Protein AF-X5P6C4-F1 (afdb_monomer)

Secondary structure (DSSP, 8-state):
----PPPHHHHHHHHHHHHHHHHTT--H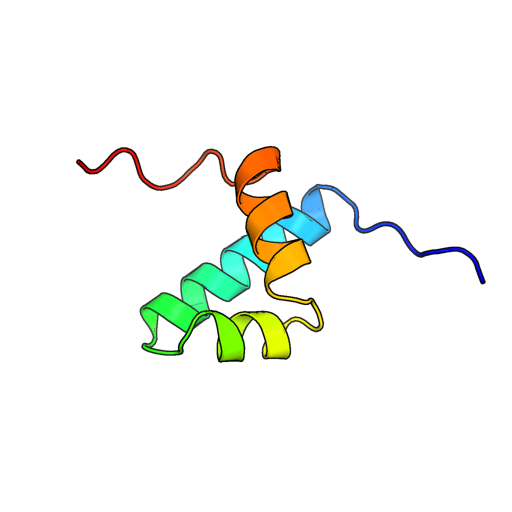HHHHHHTT--HHHHHHHHHHH-TTS----

Radius of gyration: 11.69 Å; Cα contacts (8 Å, |Δi|>4): 35; chains: 1; bounding box: 22×18×42 Å

Sequence (57 aa):
MARKRHTAEEIVAKLRQVDVLTSQGRTVAEAVRSIGVTEVTYYRWRQEYGGLKGTTR

Solvent-accessible surface area (backbone atoms only — not comparable to full-atom values): 3578 Å² total; per-residue (Å²): 128,83,76,81,72,75,49,73,65,56,49,49,53,51,52,52,50,33,54,54,36,37,75,72,70,41,52,67,69,60,29,30,52,73,73,75,49,48,65,70,56,50,55,51,45,42,73,78,68,37,90,83,74,76,98,71,130

Structure (mmCIF, N/CA/C/O backbone):
data_AF-X5P6C4-F1
#
_entry.id   AF-X5P6C4-F1
#
loop_
_atom_site.group_PDB
_atom_site.id
_atom_site.type_symbol
_atom_site.label_atom_id
_atom_site.label_alt_id
_atom_site.label_comp_id
_atom_site.label_asym_id
_atom_site.label_entity_id
_atom_site.label_seq_id
_atom_site.pdbx_PDB_ins_code
_atom_site.Cartn_x
_atom_site.Cartn_y
_atom_site.Cartn_z
_atom_site.occupancy
_atom_site.B_iso_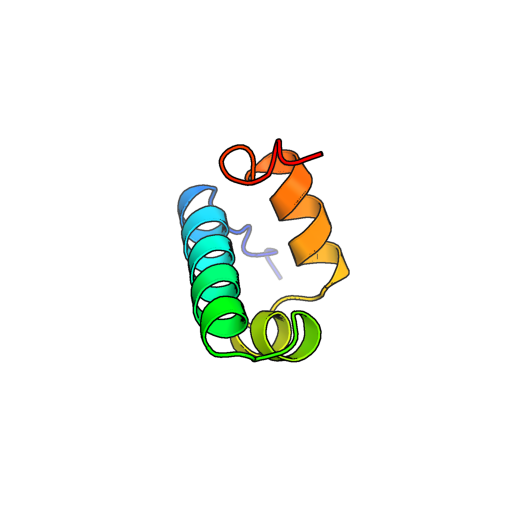or_equiv
_atom_site.auth_seq_id
_atom_site.auth_comp_id
_atom_site.auth_asym_id
_atom_site.auth_atom_id
_atom_site.pdbx_PDB_model_num
ATOM 1 N N . MET A 1 1 ? 1.510 -12.417 -23.172 1.00 41.03 1 MET A N 1
ATOM 2 C CA . MET A 1 1 ? 1.138 -11.180 -22.450 1.00 41.03 1 MET A CA 1
ATOM 3 C C . MET A 1 1 ? 2.341 -10.729 -21.636 1.00 41.03 1 MET A C 1
ATOM 5 O O . MET A 1 1 ? 2.689 -11.412 -20.678 1.00 41.03 1 MET A O 1
ATOM 9 N N . ALA A 1 2 ? 3.035 -9.663 -22.042 1.00 49.00 2 ALA A N 1
ATOM 10 C CA . ALA A 1 2 ? 4.143 -9.131 -21.252 1.00 49.00 2 ALA A CA 1
ATOM 11 C C . ALA A 1 2 ? 3.594 -8.717 -19.881 1.00 49.00 2 ALA A C 1
ATOM 13 O O . ALA A 1 2 ? 2.714 -7.861 -19.796 1.00 49.00 2 ALA A O 1
ATOM 14 N N . ARG A 1 3 ? 4.054 -9.375 -18.813 1.00 56.91 3 ARG A N 1
ATOM 15 C CA . ARG A 1 3 ? 3.736 -8.981 -17.438 1.00 56.91 3 ARG A CA 1
ATOM 16 C C . ARG A 1 3 ? 4.300 -7.568 -17.285 1.00 56.91 3 ARG A C 1
ATOM 18 O O . ARG A 1 3 ? 5.514 -7.428 -17.165 1.00 56.91 3 ARG A O 1
ATOM 25 N N . LYS A 1 4 ? 3.455 -6.533 -17.379 1.00 64.62 4 LYS A N 1
ATOM 26 C CA . LYS A 1 4 ? 3.864 -5.156 -17.080 1.00 64.62 4 LYS A CA 1
ATOM 27 C C . LYS A 1 4 ? 4.391 -5.177 -15.648 1.00 64.62 4 LYS A C 1
ATOM 29 O O . LYS A 1 4 ? 3.623 -5.365 -14.707 1.00 64.62 4 LYS A O 1
ATOM 34 N N . ARG A 1 5 ? 5.716 -5.137 -15.505 1.00 78.38 5 ARG A N 1
ATOM 35 C CA . ARG A 1 5 ? 6.369 -5.023 -14.205 1.00 78.38 5 ARG A CA 1
ATOM 36 C C . ARG A 1 5 ? 6.078 -3.622 -13.698 1.00 78.38 5 ARG A C 1
ATOM 38 O O . ARG A 1 5 ? 6.237 -2.669 -14.452 1.00 78.38 5 ARG A O 1
ATOM 45 N N . HIS A 1 6 ? 5.647 -3.529 -12.448 1.00 87.06 6 HIS A N 1
ATOM 46 C CA . HIS A 1 6 ? 5.581 -2.241 -11.783 1.00 87.06 6 HIS A CA 1
ATOM 47 C C . HIS A 1 6 ? 6.997 -1.711 -11.589 1.00 87.06 6 HIS A C 1
ATOM 49 O O . HIS A 1 6 ? 7.881 -2.477 -11.194 1.00 87.06 6 HIS A O 1
ATOM 55 N N . THR A 1 7 ? 7.219 -0.435 -11.899 1.00 91.94 7 THR A N 1
ATOM 56 C CA . THR A 1 7 ? 8.501 0.206 -11.583 1.00 91.94 7 THR A CA 1
ATOM 57 C C . THR A 1 7 ? 8.602 0.440 -10.077 1.00 91.94 7 THR A C 1
ATOM 59 O O . THR A 1 7 ? 7.591 0.423 -9.369 1.00 91.94 7 THR A O 1
ATOM 62 N N . ALA A 1 8 ? 9.813 0.664 -9.567 1.00 89.69 8 ALA A N 1
ATOM 63 C CA . ALA A 1 8 ? 10.005 0.958 -8.148 1.00 89.69 8 ALA A CA 1
ATOM 64 C C . ALA A 1 8 ? 9.198 2.199 -7.718 1.00 89.69 8 ALA A C 1
ATOM 66 O O . ALA A 1 8 ? 8.592 2.207 -6.648 1.00 89.69 8 ALA A O 1
ATOM 67 N N . GLU A 1 9 ? 9.113 3.214 -8.581 1.00 90.69 9 GLU A N 1
ATOM 68 C CA . GLU A 1 9 ? 8.337 4.433 -8.348 1.00 90.69 9 GLU A CA 1
ATOM 69 C C . GLU A 1 9 ? 6.836 4.144 -8.256 1.00 90.69 9 GLU A C 1
ATOM 71 O O . GLU A 1 9 ? 6.176 4.621 -7.330 1.00 90.69 9 GLU A O 1
ATOM 76 N N . GLU A 1 10 ? 6.292 3.326 -9.165 1.00 93.56 10 GLU A N 1
ATOM 77 C CA . GLU A 1 10 ? 4.885 2.910 -9.114 1.00 93.56 10 GLU A CA 1
ATOM 78 C C . GLU A 1 10 ? 4.575 2.121 -7.838 1.00 93.56 10 GLU A C 1
ATOM 80 O O . GLU A 1 10 ? 3.526 2.322 -7.222 1.00 93.56 10 GLU A O 1
ATOM 85 N N . ILE A 1 11 ? 5.486 1.235 -7.424 1.00 93.56 11 ILE A N 1
ATOM 86 C CA . ILE A 1 11 ? 5.343 0.447 -6.196 1.00 93.56 11 ILE A CA 1
ATOM 87 C C . ILE A 1 11 ? 5.309 1.373 -4.980 1.00 93.56 11 ILE A C 1
ATOM 89 O O . ILE A 1 11 ? 4.385 1.286 -4.171 1.00 93.56 11 ILE A O 1
ATOM 93 N N . VAL A 1 12 ? 6.261 2.301 -4.866 1.00 92.62 12 VAL A N 1
ATOM 94 C CA . VAL A 1 12 ? 6.319 3.259 -3.753 1.00 92.62 12 VAL A CA 1
ATOM 95 C C . VAL A 1 12 ? 5.083 4.162 -3.732 1.00 92.62 12 VAL A C 1
ATOM 97 O O . VAL A 1 12 ? 4.521 4.396 -2.660 1.00 92.62 12 VAL A O 1
ATOM 100 N N . ALA A 1 13 ? 4.612 4.635 -4.889 1.00 94.50 13 ALA A N 1
ATOM 101 C CA . ALA A 1 13 ? 3.389 5.433 -4.980 1.00 94.50 13 ALA A CA 1
ATOM 102 C C . ALA A 1 13 ? 2.160 4.650 -4.487 1.00 94.50 13 ALA A C 1
ATOM 104 O O . ALA A 1 13 ? 1.389 5.154 -3.667 1.00 94.50 13 ALA A O 1
ATOM 105 N N . LYS A 1 14 ? 2.020 3.388 -4.908 1.00 95.00 14 LYS A N 1
ATOM 106 C CA . LYS A 1 14 ? 0.947 2.492 -4.456 1.00 95.00 14 LYS A CA 1
ATOM 107 C C . LYS A 1 14 ? 1.019 2.193 -2.958 1.00 95.00 14 LYS A C 1
ATOM 109 O O . LYS A 1 14 ? -0.008 2.226 -2.286 1.00 95.00 14 LYS A O 1
ATOM 114 N N . LEU A 1 15 ? 2.213 1.948 -2.413 1.00 94.56 15 LEU A N 1
ATOM 115 C CA . LEU A 1 15 ? 2.407 1.752 -0.971 1.00 94.56 15 LEU A CA 1
ATOM 116 C C . LEU A 1 15 ? 1.982 2.990 -0.167 1.00 94.56 15 LEU A C 1
ATOM 118 O O . LEU A 1 15 ? 1.290 2.853 0.840 1.00 94.56 15 LEU A O 1
ATOM 122 N N . ARG A 1 16 ? 2.327 4.197 -0.636 1.00 94.12 16 ARG A N 1
ATOM 123 C CA . ARG A 1 16 ? 1.883 5.458 -0.015 1.00 94.12 16 ARG A CA 1
ATOM 124 C C . ARG A 1 16 ? 0.367 5.630 -0.080 1.00 94.12 16 ARG A C 1
ATOM 126 O O . ARG A 1 16 ? -0.227 6.099 0.883 1.00 94.12 16 ARG A O 1
ATOM 133 N N . GLN A 1 17 ? -0.266 5.234 -1.183 1.00 95.69 17 GLN A N 1
ATOM 134 C CA . GLN A 1 17 ? -1.722 5.278 -1.302 1.00 95.69 17 GLN A CA 1
ATOM 135 C C . GLN A 1 17 ? -2.402 4.333 -0.301 1.00 95.69 17 GLN A C 1
ATOM 137 O O . GLN A 1 17 ? -3.395 4.718 0.312 1.00 95.69 17 GLN A O 1
ATOM 142 N N . VAL A 1 18 ? -1.846 3.136 -0.076 1.00 95.25 18 VAL A N 1
ATOM 143 C CA . VAL A 1 18 ? -2.340 2.227 0.972 1.00 95.25 18 VAL A CA 1
ATOM 144 C C . VAL A 1 18 ? -2.200 2.858 2.357 1.00 95.25 18 VAL A C 1
ATOM 146 O O . VAL A 1 18 ? -3.171 2.844 3.104 1.00 95.25 18 VAL A O 1
ATOM 149 N N . ASP A 1 19 ? -1.057 3.471 2.679 1.00 93.12 19 ASP A N 1
ATOM 150 C CA . ASP A 1 19 ? -0.854 4.183 3.953 1.00 93.12 19 ASP A CA 1
ATOM 151 C C . ASP A 1 19 ? -1.876 5.318 4.183 1.00 93.12 19 ASP A C 1
ATOM 153 O O . ASP A 1 19 ? -2.314 5.540 5.309 1.00 93.12 19 ASP A O 1
ATOM 157 N N . VAL A 1 20 ? -2.248 6.061 3.133 1.00 95.62 20 VAL A N 1
ATOM 158 C CA . VAL A 1 20 ? -3.257 7.134 3.225 1.00 95.62 20 VAL A CA 1
ATOM 159 C C . VAL A 1 20 ? -4.650 6.560 3.470 1.00 95.62 20 VAL A C 1
ATOM 161 O O . VAL A 1 20 ? -5.418 7.089 4.266 1.00 95.62 20 VAL A O 1
ATOM 164 N N . LEU A 1 21 ? -5.002 5.469 2.795 1.00 95.12 21 LEU A N 1
ATOM 165 C CA . LEU A 1 21 ? -6.312 4.844 2.967 1.00 95.12 21 LEU A CA 1
ATOM 166 C C 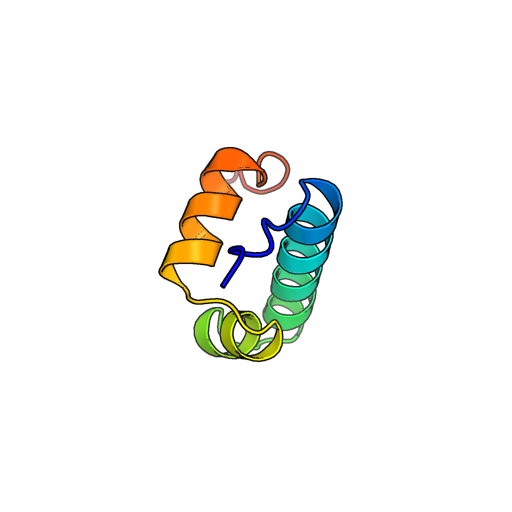. LEU A 1 21 ? -6.450 4.196 4.348 1.00 95.12 21 LEU A C 1
ATOM 168 O O . LEU A 1 21 ? -7.519 4.272 4.953 1.00 95.12 21 LEU A O 1
ATOM 172 N N . THR A 1 22 ? -5.377 3.601 4.871 1.00 93.62 22 THR A N 1
ATOM 173 C CA . THR A 1 22 ? -5.380 3.038 6.225 1.00 93.62 22 THR A CA 1
ATOM 174 C C . THR A 1 22 ? -5.413 4.120 7.299 1.00 93.62 22 THR A C 1
ATOM 176 O O . THR A 1 22 ? -6.115 3.945 8.292 1.00 93.62 22 THR A O 1
ATOM 179 N N . SER A 1 23 ? -4.762 5.275 7.097 1.00 93.69 23 SER A N 1
ATOM 180 C CA . SER A 1 23 ? -4.890 6.412 8.025 1.00 93.69 23 SER A CA 1
ATOM 181 C C . SER A 1 23 ? -6.294 7.032 8.034 1.00 93.69 23 SER A C 1
ATOM 183 O O . SER A 1 23 ? -6.693 7.624 9.032 1.00 93.69 23 SER A O 1
ATOM 185 N N . GLN A 1 24 ? -7.069 6.843 6.962 1.00 95.38 24 GLN A N 1
ATOM 186 C CA . GLN A 1 24 ? -8.495 7.185 6.885 1.00 95.38 24 GLN A CA 1
ATOM 187 C C . GLN A 1 24 ? -9.414 6.121 7.517 1.00 95.38 24 GLN A C 1
ATOM 189 O O . GLN A 1 24 ? -10.634 6.237 7.428 1.00 95.38 24 GLN A O 1
ATOM 194 N N . GLY A 1 25 ? -8.850 5.080 8.136 1.00 95.06 25 GLY A N 1
ATOM 195 C CA . GLY A 1 25 ? -9.596 4.025 8.822 1.00 95.06 25 GLY A CA 1
ATOM 196 C C . GLY A 1 25 ? -10.011 2.847 7.941 1.00 95.06 25 GLY A C 1
ATOM 197 O O . GLY A 1 25 ? -10.718 1.965 8.423 1.00 95.06 25 GLY A O 1
ATOM 198 N N . ARG A 1 26 ? -9.581 2.786 6.670 1.00 96.19 26 ARG A N 1
ATOM 199 C CA . ARG A 1 26 ? -9.825 1.598 5.836 1.00 96.19 26 ARG A CA 1
ATOM 200 C C . ARG A 1 26 ? -8.928 0.444 6.254 1.00 96.19 26 ARG A C 1
ATOM 202 O O . ARG A 1 26 ? -7.781 0.634 6.663 1.00 96.19 26 ARG A O 1
ATOM 209 N N . THR A 1 27 ? -9.419 -0.772 6.068 1.00 96.19 27 THR A N 1
ATOM 210 C CA . THR A 1 27 ? -8.585 -1.961 6.250 1.00 96.19 27 THR A CA 1
ATOM 211 C C . THR A 1 27 ? -7.528 -2.057 5.146 1.00 96.19 27 THR A C 1
ATOM 213 O O . THR A 1 27 ? -7.709 -1.558 4.030 1.00 96.19 27 THR A O 1
ATOM 216 N N . VAL A 1 28 ? -6.413 -2.737 5.432 1.00 93.56 28 VAL A N 1
ATOM 217 C CA . VAL A 1 28 ? -5.372 -3.010 4.424 1.00 93.56 28 VAL A CA 1
ATOM 218 C C . VAL A 1 28 ? -5.962 -3.765 3.229 1.00 93.56 28 VAL A C 1
ATOM 220 O O . VAL A 1 28 ? -5.670 -3.401 2.093 1.00 93.56 28 VAL A O 1
ATOM 223 N N . ALA A 1 29 ? -6.847 -4.736 3.469 1.00 94.94 29 ALA A N 1
ATOM 224 C CA . ALA A 1 29 ? -7.533 -5.493 2.424 1.00 94.94 29 ALA A CA 1
ATOM 225 C C . ALA A 1 29 ? -8.311 -4.587 1.451 1.00 94.94 29 ALA A C 1
ATOM 227 O O . ALA A 1 29 ? -8.181 -4.712 0.229 1.00 94.94 29 ALA A O 1
ATOM 228 N N . GLU A 1 30 ? -9.081 -3.627 1.970 1.00 96.38 30 GLU A N 1
ATOM 229 C CA . GLU A 1 30 ? -9.824 -2.664 1.148 1.00 96.38 30 GLU A CA 1
ATOM 230 C C . GLU A 1 30 ? -8.893 -1.708 0.398 1.00 96.38 30 GLU A C 1
ATOM 232 O O . GLU A 1 30 ? -9.089 -1.441 -0.792 1.00 96.38 30 GLU A O 1
ATOM 237 N N . ALA A 1 31 ? -7.861 -1.204 1.075 1.00 96.06 31 ALA A N 1
ATOM 238 C CA . ALA A 1 31 ? -6.897 -0.281 0.492 1.00 96.06 31 ALA A CA 1
ATOM 239 C C . ALA A 1 31 ? -6.105 -0.932 -0.653 1.00 96.06 31 ALA A C 1
ATOM 241 O O . ALA A 1 31 ? -5.971 -0.358 -1.734 1.00 96.06 31 ALA A O 1
ATOM 242 N N . VAL A 1 32 ? -5.648 -2.165 -0.457 1.00 95.88 32 VAL A N 1
ATOM 243 C CA . VAL A 1 32 ? -4.898 -2.942 -1.447 1.00 95.88 32 VAL A CA 1
ATOM 244 C C . VAL A 1 32 ? -5.769 -3.310 -2.653 1.00 95.88 32 VAL A C 1
ATOM 246 O O . VAL A 1 32 ? -5.332 -3.175 -3.800 1.00 95.88 32 VAL A O 1
ATOM 249 N N . AR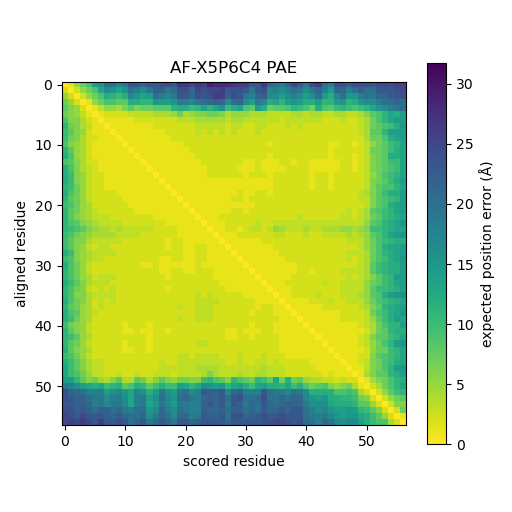G A 1 33 ? -7.040 -3.659 -2.420 1.00 95.38 33 ARG A N 1
ATOM 250 C CA . ARG A 1 33 ? -8.016 -3.870 -3.497 1.00 95.38 33 ARG A CA 1
ATOM 251 C C . ARG A 1 33 ? -8.238 -2.603 -4.327 1.00 95.38 33 ARG A C 1
ATOM 253 O O . ARG A 1 33 ? -8.360 -2.698 -5.546 1.00 95.38 33 ARG A O 1
ATOM 260 N N . SER A 1 34 ? 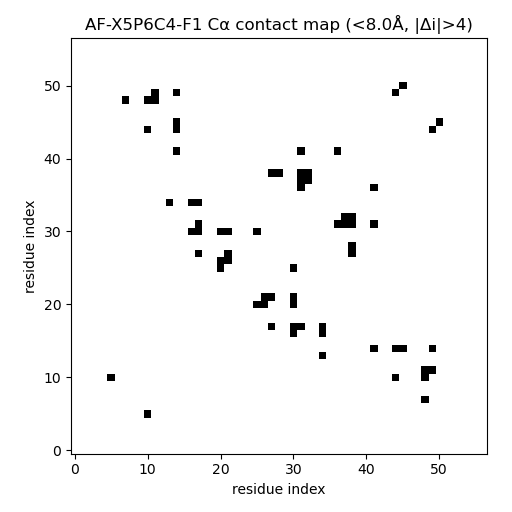-8.239 -1.426 -3.695 1.00 94.44 34 SER A N 1
ATOM 261 C CA . SER A 1 34 ? -8.443 -0.147 -4.392 1.00 94.44 34 SER A CA 1
ATOM 262 C C . SER A 1 34 ? -7.304 0.232 -5.350 1.00 94.44 34 SER A C 1
ATOM 264 O O . SER A 1 34 ? -7.551 0.888 -6.358 1.00 94.44 34 SER A O 1
ATOM 266 N N . ILE A 1 35 ? -6.075 -0.230 -5.088 1.00 93.06 35 ILE A N 1
ATOM 267 C CA . ILE A 1 35 ? -4.898 0.011 -5.946 1.00 93.06 35 ILE A CA 1
ATOM 268 C C . ILE A 1 35 ? -4.646 -1.118 -6.962 1.00 93.06 35 ILE A C 1
ATOM 270 O O . ILE A 1 35 ? -3.613 -1.135 -7.646 1.00 93.06 35 ILE A O 1
ATOM 274 N N . GLY A 1 36 ? -5.572 -2.080 -7.046 1.00 93.62 36 GLY A N 1
ATOM 275 C CA . GLY A 1 36 ? -5.531 -3.183 -8.002 1.00 93.62 36 GLY A CA 1
ATOM 276 C C . GLY A 1 36 ? -4.396 -4.177 -7.758 1.00 93.62 36 GLY A C 1
ATOM 277 O O . GLY A 1 36 ? -3.858 -4.722 -8.722 1.00 93.62 36 GLY A O 1
ATOM 278 N N . VAL A 1 37 ? -3.993 -4.397 -6.501 1.00 93.69 37 VAL 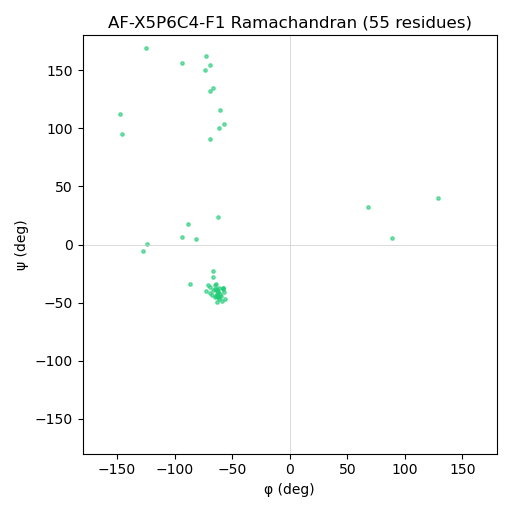A N 1
ATOM 279 C CA . VAL A 1 37 ? -2.998 -5.427 -6.152 1.00 93.69 37 VAL A CA 1
ATOM 280 C C . VAL A 1 37 ? -3.555 -6.387 -5.103 1.00 93.69 37 VAL A C 1
ATOM 282 O O . VAL A 1 37 ? -4.633 -6.175 -4.557 1.00 93.69 37 VAL A O 1
ATOM 285 N N . THR A 1 38 ? -2.849 -7.490 -4.863 1.00 94.06 38 THR A N 1
ATOM 286 C CA . THR A 1 38 ? -3.225 -8.467 -3.829 1.00 94.06 38 THR A CA 1
ATOM 287 C C . THR A 1 38 ? -2.514 -8.158 -2.518 1.00 94.06 38 THR A C 1
ATOM 289 O O . THR A 1 38 ? -1.429 -7.572 -2.532 1.00 94.06 38 THR A O 1
ATOM 292 N N . GLU A 1 39 ? -3.071 -8.594 -1.387 1.00 93.44 39 GLU A N 1
ATOM 293 C CA . GLU A 1 39 ? -2.422 -8.426 -0.077 1.00 93.44 39 GLU A CA 1
ATOM 294 C C . GLU A 1 39 ? -1.032 -9.071 -0.048 1.00 93.44 39 GLU A C 1
ATOM 296 O O . GLU A 1 39 ? -0.081 -8.479 0.454 1.00 93.44 39 GLU A O 1
ATOM 301 N N . VAL A 1 40 ? -0.866 -10.225 -0.701 1.00 95.00 40 VAL A N 1
ATOM 302 C CA . VAL A 1 40 ? 0.439 -10.889 -0.846 1.00 95.00 40 VAL A CA 1
ATOM 303 C C . VAL A 1 40 ? 1.445 -9.996 -1.580 1.00 95.00 40 VAL A C 1
ATOM 305 O O . VAL A 1 40 ? 2.596 -9.879 -1.158 1.00 95.00 40 VAL A O 1
ATOM 308 N N . THR A 1 41 ? 1.028 -9.346 -2.672 1.00 93.38 41 THR A N 1
ATOM 309 C CA . THR A 1 41 ? 1.871 -8.390 -3.407 1.00 93.38 41 THR A CA 1
ATOM 310 C C . THR A 1 41 ? 2.227 -7.189 -2.536 1.00 93.38 41 THR A C 1
ATOM 312 O O . THR A 1 41 ? 3.391 -6.801 -2.492 1.00 93.38 41 THR A O 1
ATOM 315 N N . TYR A 1 42 ? 1.252 -6.641 -1.810 1.00 94.44 42 TYR A N 1
ATOM 316 C CA . TYR A 1 42 ? 1.460 -5.523 -0.895 1.00 94.44 42 TYR A CA 1
ATOM 317 C C . TYR A 1 42 ? 2.484 -5.849 0.198 1.00 94.44 42 TYR A C 1
ATOM 319 O O . TYR A 1 42 ? 3.430 -5.087 0.387 1.00 94.44 42 TYR A O 1
ATOM 327 N N . TYR A 1 43 ? 2.356 -6.993 0.876 1.00 93.94 43 TYR A N 1
ATOM 328 C CA . TYR A 1 43 ? 3.297 -7.375 1.931 1.00 93.94 43 TYR A CA 1
ATOM 329 C C . TYR A 1 43 ? 4.708 -7.621 1.393 1.00 93.94 43 TYR A C 1
ATOM 331 O O . TYR A 1 43 ? 5.672 -7.196 2.025 1.00 93.94 43 TYR A O 1
ATOM 339 N N . ARG A 1 44 ? 4.853 -8.222 0.204 1.00 93.50 44 ARG A N 1
ATOM 340 C CA . ARG A 1 44 ? 6.166 -8.344 -0.458 1.00 93.50 44 ARG A CA 1
ATOM 341 C C . ARG A 1 44 ? 6.773 -6.977 -0.757 1.00 93.50 44 ARG A C 1
ATOM 343 O O . ARG A 1 44 ? 7.919 -6.730 -0.403 1.00 93.50 44 ARG A O 1
ATOM 350 N N . TRP A 1 45 ? 5.988 -6.067 -1.327 1.00 93.56 45 TRP A N 1
ATOM 351 C CA . TRP A 1 45 ? 6.446 -4.708 -1.595 1.00 93.56 45 TRP A CA 1
ATOM 352 C C . TRP A 1 45 ? 6.783 -3.934 -0.325 1.00 93.56 45 TRP A C 1
ATOM 354 O O . TRP A 1 45 ? 7.723 -3.152 -0.335 1.00 93.56 45 TRP A O 1
ATOM 364 N N . ARG A 1 46 ? 6.081 -4.160 0.789 1.00 91.38 46 ARG A N 1
ATOM 365 C CA . ARG A 1 46 ? 6.446 -3.564 2.082 1.00 91.38 46 ARG A CA 1
ATOM 366 C C . ARG A 1 46 ? 7.797 -4.057 2.597 1.00 91.38 46 ARG A C 1
ATOM 368 O O . ARG A 1 46 ? 8.506 -3.264 3.200 1.00 91.38 46 ARG A O 1
ATOM 375 N N . GLN A 1 47 ? 8.160 -5.313 2.350 1.00 88.81 47 GLN A N 1
ATOM 376 C CA . GLN A 1 47 ? 9.483 -5.832 2.717 1.00 88.81 47 GLN A CA 1
ATOM 377 C C . GLN A 1 47 ? 10.589 -5.275 1.810 1.00 88.81 47 GLN A C 1
ATOM 379 O O . GLN A 1 47 ? 11.661 -4.927 2.287 1.00 88.81 47 GLN A O 1
ATOM 384 N N . GLU A 1 48 ? 10.319 -5.161 0.509 1.00 88.94 48 GLU A N 1
ATOM 385 C CA . GLU A 1 48 ? 11.322 -4.786 -0.499 1.00 88.94 48 GLU A CA 1
ATOM 386 C C . GLU A 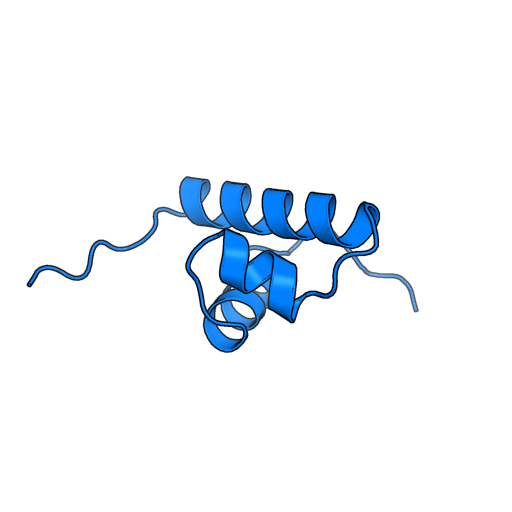1 48 ? 11.479 -3.263 -0.674 1.00 88.94 48 GLU A C 1
ATOM 388 O O . GLU A 1 48 ? 12.578 -2.766 -0.896 1.00 88.94 48 GLU A O 1
ATOM 393 N N . TYR A 1 49 ? 10.388 -2.508 -0.523 1.00 88.06 49 TYR A N 1
ATOM 394 C CA . TYR A 1 49 ? 10.306 -1.064 -0.783 1.00 88.06 49 TYR A CA 1
ATOM 395 C C . TYR A 1 49 ? 9.731 -0.258 0.395 1.00 88.06 49 TYR A C 1
ATOM 397 O O . TYR A 1 49 ? 9.685 0.971 0.345 1.00 88.06 49 TYR A O 1
ATOM 405 N N . GLY A 1 50 ? 9.258 -0.913 1.460 1.00 74.12 50 GLY A N 1
ATOM 406 C CA . GLY A 1 50 ? 8.560 -0.272 2.581 1.00 74.12 50 GLY A CA 1
ATOM 407 C C . GLY A 1 50 ? 9.458 0.221 3.715 1.00 74.12 50 GLY A C 1
ATOM 408 O O . GLY A 1 50 ? 8.941 0.485 4.801 1.00 74.12 50 GLY A O 1
ATOM 409 N N . GLY A 1 51 ? 10.765 0.372 3.478 1.00 68.94 51 GLY A N 1
ATOM 410 C CA . GLY A 1 51 ? 11.797 0.740 4.461 1.00 68.94 51 GLY A CA 1
ATOM 411 C C . GLY A 1 51 ? 11.668 2.120 5.128 1.00 68.94 51 GLY A C 1
ATOM 412 O O . GLY A 1 51 ? 12.669 2.660 5.581 1.00 68.94 51 GLY A O 1
ATOM 413 N N . LEU A 1 52 ? 10.471 2.711 5.201 1.00 58.44 52 LEU A N 1
ATOM 414 C CA . LEU A 1 52 ? 10.244 4.038 5.777 1.00 58.44 52 LEU A CA 1
ATOM 415 C C . LEU A 1 52 ? 9.213 4.123 6.907 1.00 58.44 52 LEU A C 1
ATOM 417 O O . LEU A 1 52 ? 9.033 5.217 7.432 1.00 58.44 52 LEU A O 1
ATOM 421 N N . 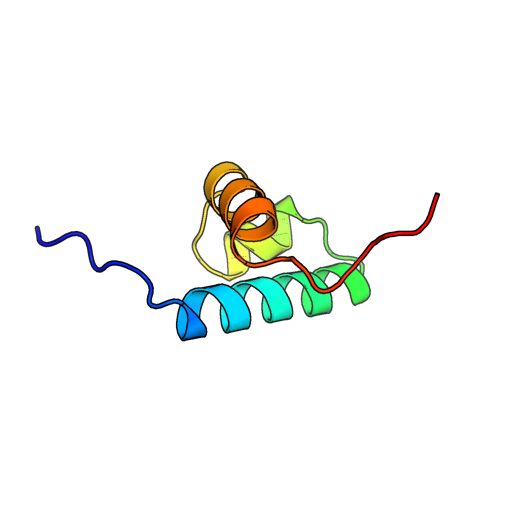LYS A 1 53 ? 8.560 3.040 7.354 1.00 50.41 53 LYS A N 1
ATOM 422 C CA . LYS A 1 53 ? 7.662 3.132 8.524 1.00 50.41 53 LYS A CA 1
ATOM 423 C C . LYS A 1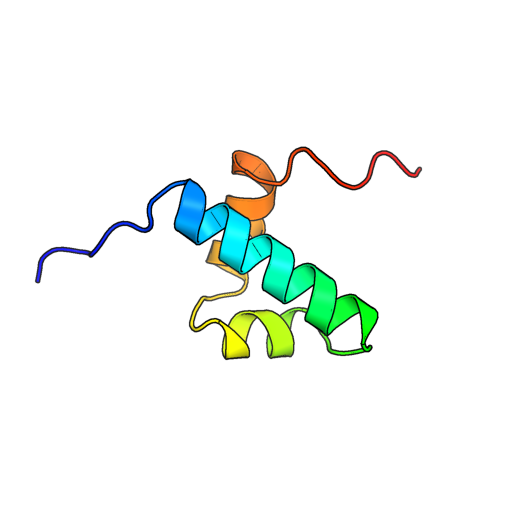 53 ? 7.630 1.863 9.371 1.00 50.41 53 LYS A C 1
ATOM 425 O O . LYS A 1 53 ? 7.050 0.863 8.951 1.00 50.41 53 LYS A O 1
ATOM 430 N N . GLY A 1 54 ? 8.159 1.971 10.595 1.00 48.34 54 GLY A N 1
ATOM 431 C CA . GLY A 1 54 ? 7.703 1.149 11.717 1.00 48.34 54 GLY A CA 1
ATOM 432 C C . GLY A 1 54 ? 8.754 0.390 12.524 1.00 48.34 54 GLY A C 1
ATOM 433 O O . GLY A 1 54 ? 8.465 -0.720 12.948 1.00 48.34 54 GLY A O 1
ATOM 434 N N . THR A 1 55 ? 9.921 0.977 12.820 1.00 40.09 55 THR A N 1
ATOM 435 C CA . THR A 1 55 ? 10.496 0.741 14.157 1.00 40.09 55 THR A CA 1
ATOM 436 C C . THR A 1 55 ? 9.578 1.479 15.138 1.00 40.09 55 THR A C 1
ATOM 438 O O . THR A 1 55 ? 9.647 2.688 15.329 1.00 40.09 55 THR A O 1
ATOM 441 N N . THR A 1 56 ? 8.571 0.783 15.639 1.00 40.06 56 THR A N 1
ATOM 442 C CA . THR A 1 56 ? 7.849 1.135 16.863 1.00 40.06 56 THR A CA 1
ATOM 443 C C . THR A 1 56 ? 7.499 -0.204 17.473 1.00 40.06 56 THR A C 1
ATOM 445 O O . THR A 1 56 ? 6.589 -0.899 17.026 1.00 40.06 56 THR A O 1
ATOM 448 N N . ARG A 1 57 ? 8.389 -0.599 18.377 1.00 39.25 57 ARG A N 1
ATOM 449 C CA . ARG A 1 57 ? 8.170 -1.632 19.374 1.00 39.25 57 ARG A CA 1
ATOM 450 C C . ARG A 1 57 ? 7.239 -1.086 20.449 1.00 39.25 57 ARG A C 1
ATOM 452 O O . ARG A 1 57 ? 7.293 0.146 20.663 1.00 39.25 57 ARG A O 1
#

Nearest PDB structures (foldseek):
  1je8-assembly2_E  TM=5.801E-01  e=1.425E+00  Escherichia coli
  3frw-assembly2_D  TM=6.109E-01  e=3.958E+00  Blautia obeum ATCC 29174
  2w29-assembly1_B  TM=4.555E-01  e=3.958E+00  Mycobacterium tuberculosis H37Rv
  3frw-assembly1_A  TM=4.791E-01  e=4.793E+00  Blautia obeum ATCC 29174

Mean predicted aligned error: 6.05 Å

Foldseek 3Di:
DPPPDQDLVNLLVLLVQLVVVVVVVDDSCVSCVVSVHHPVVSVVSCVVNVVPDDPDD

pLDDT: mean 84.69, std 17.61, range [39.25, 96.38]